Protein AF-A0A7S9E0X9-F1 (afdb_monomer_lite)

Secondary structure (DSSP, 8-state):
---B--PPSS-STT-S---HHHHHT-THHHH---SSPPPHHHHHHHHHHHHHHHHHHHHHHHHHHTS-B--SS-HHHHHHHHHHHHHHT-TT--S-----SS---------

Structure (mmCIF, N/CA/C/O backbone):
data_AF-A0A7S9E0X9-F1
#
_entry.id   AF-A0A7S9E0X9-F1
#
loop_
_atom_site.group_PDB
_atom_site.id
_atom_site.type_symbol
_atom_site.label_atom_id
_atom_site.label_alt_id
_atom_site.label_comp_id
_atom_site.label_asym_id
_atom_site.label_entity_id
_atom_site.label_seq_id
_atom_site.pdbx_PDB_ins_code
_atom_site.Cartn_x
_atom_site.Cartn_y
_atom_site.Cartn_z
_atom_site.occupancy
_atom_site.B_iso_or_equiv
_atom_site.auth_seq_id
_atom_site.auth_comp_id
_atom_site.auth_asym_id
_atom_site.auth_atom_id
_atom_site.pdbx_PDB_model_num
ATOM 1 N N . MET A 1 1 ? 19.804 4.277 -7.018 1.00 76.00 1 MET A N 1
ATOM 2 C CA . MET A 1 1 ? 18.621 3.405 -6.878 1.00 76.00 1 MET A CA 1
ATOM 3 C C . MET A 1 1 ? 17.412 4.226 -7.263 1.00 76.00 1 MET A C 1
ATOM 5 O O . MET A 1 1 ? 17.403 5.393 -6.880 1.00 76.00 1 MET A O 1
ATOM 9 N N . PRO A 1 2 ? 16.461 3.667 -8.017 1.00 91.81 2 PRO A N 1
ATOM 10 C CA . PRO A 1 2 ? 15.229 4.369 -8.329 1.00 91.81 2 PRO A CA 1
ATOM 11 C C . PRO A 1 2 ? 14.395 4.608 -7.059 1.00 91.81 2 PRO A C 1
ATOM 13 O O . PRO A 1 2 ? 14.481 3.861 -6.079 1.00 91.81 2 PRO A O 1
ATOM 16 N N . THR A 1 3 ? 13.644 5.700 -7.054 1.00 96.25 3 THR A N 1
ATOM 17 C CA . THR A 1 3 ? 12.914 6.238 -5.903 1.00 96.25 3 THR A CA 1
ATOM 18 C C . THR A 1 3 ? 11.472 5.749 -5.904 1.00 96.25 3 THR A C 1
ATOM 20 O O . THR A 1 3 ? 10.822 5.711 -6.941 1.00 96.25 3 THR A O 1
ATOM 23 N N . ASN A 1 4 ? 10.948 5.411 -4.728 1.00 97.56 4 ASN A N 1
ATOM 24 C CA . ASN A 1 4 ? 9.534 5.108 -4.518 1.00 97.56 4 ASN A CA 1
ATOM 25 C C . ASN A 1 4 ? 8.949 6.101 -3.511 1.00 97.56 4 ASN A C 1
ATOM 27 O O . ASN A 1 4 ? 9.330 6.069 -2.337 1.00 97.56 4 ASN A O 1
ATOM 31 N N . ASP A 1 5 ? 8.016 6.945 -3.942 1.00 98.12 5 ASP A N 1
ATOM 32 C CA . ASP A 1 5 ? 7.383 7.952 -3.083 1.00 98.12 5 ASP A CA 1
ATOM 33 C C . ASP A 1 5 ? 6.159 7.428 -2.322 1.00 98.12 5 ASP A C 1
ATOM 35 O O . ASP A 1 5 ? 5.778 8.007 -1.305 1.00 98.12 5 ASP A O 1
ATOM 39 N N . PHE A 1 6 ? 5.583 6.292 -2.723 1.00 98.00 6 PHE A N 1
ATOM 40 C CA . PHE A 1 6 ? 4.436 5.702 -2.035 1.00 98.00 6 PHE A CA 1
ATOM 41 C C . PHE A 1 6 ? 4.884 5.056 -0.723 1.00 98.00 6 PHE A C 1
ATOM 43 O O . PHE A 1 6 ? 5.555 4.021 -0.707 1.00 98.00 6 PHE A O 1
ATOM 50 N N . LYS A 1 7 ? 4.512 5.664 0.408 1.00 97.50 7 LYS A N 1
ATOM 51 C CA . LYS A 1 7 ? 4.940 5.213 1.739 1.00 97.50 7 LYS A CA 1
ATOM 52 C C . LYS A 1 7 ? 3.848 4.446 2.471 1.00 97.50 7 LYS A C 1
ATOM 54 O O . LYS A 1 7 ? 2.684 4.841 2.494 1.00 97.50 7 LYS A O 1
ATOM 59 N N . ALA A 1 8 ? 4.256 3.375 3.145 1.00 97.75 8 ALA A N 1
ATOM 60 C CA . ALA A 1 8 ? 3.405 2.688 4.101 1.00 97.75 8 ALA A CA 1
ATOM 61 C C . ALA A 1 8 ? 3.111 3.601 5.300 1.00 97.75 8 ALA A C 1
ATOM 63 O O . ALA A 1 8 ? 4.022 4.173 5.901 1.00 97.75 8 ALA A O 1
ATOM 64 N N . PHE A 1 9 ? 1.839 3.711 5.677 1.00 98.00 9 PHE A N 1
ATOM 65 C CA . PHE A 1 9 ? 1.412 4.513 6.815 1.00 98.00 9 PHE A CA 1
ATOM 66 C C . PHE A 1 9 ? 1.334 3.677 8.095 1.00 98.00 9 PHE A C 1
ATOM 68 O O . PHE A 1 9 ? 0.913 2.518 8.092 1.00 98.00 9 PHE A O 1
ATOM 75 N N . ALA A 1 10 ? 1.691 4.311 9.215 1.00 97.12 10 ALA A N 1
ATOM 76 C CA . ALA A 1 10 ? 1.532 3.775 10.559 1.00 97.12 10 ALA A CA 1
ATOM 77 C C . ALA A 1 10 ? 2.182 2.399 10.778 1.00 97.12 10 ALA A C 1
ATOM 79 O O . ALA A 1 10 ? 1.601 1.610 11.494 1.00 97.12 10 ALA A O 1
ATOM 80 N N . THR A 1 11 ? 3.344 2.063 10.215 1.00 97.06 11 THR A N 1
ATOM 81 C CA . THR A 1 11 ? 3.980 0.730 10.372 1.00 97.06 11 THR A CA 1
ATOM 82 C C . THR A 1 11 ? 4.866 0.565 11.613 1.00 97.06 11 THR A C 1
ATOM 84 O O . THR A 1 11 ? 5.298 -0.547 11.900 1.00 97.06 11 THR A O 1
ATOM 87 N N . GLY A 1 12 ? 5.129 1.637 12.364 1.00 96.38 12 GLY A N 1
ATOM 88 C CA . GLY A 1 12 ? 5.990 1.588 13.551 1.00 96.38 12 GLY A CA 1
ATOM 89 C C . GLY A 1 12 ? 5.431 0.734 14.699 1.00 96.38 12 GLY A C 1
ATOM 90 O O . GLY A 1 12 ? 4.216 0.573 14.832 1.00 96.38 12 GLY A O 1
ATOM 91 N N . ASN A 1 13 ? 6.322 0.240 15.567 1.00 91.56 13 ASN A N 1
ATOM 92 C CA . ASN A 1 13 ? 5.989 -0.640 16.699 1.00 91.56 13 ASN A CA 1
ATOM 93 C C . ASN A 1 13 ? 4.900 -0.092 17.638 1.00 91.56 13 ASN A C 1
ATOM 95 O O . ASN A 1 13 ? 4.111 -0.872 18.159 1.00 91.56 13 ASN A O 1
ATOM 99 N N . SER A 1 14 ? 4.829 1.229 17.821 1.00 93.38 14 SER A N 1
ATOM 100 C CA . SER A 1 14 ? 3.856 1.892 18.708 1.00 93.38 14 SER A CA 1
ATOM 101 C C . SER A 1 14 ? 2.764 2.645 17.947 1.00 93.38 14 SER A C 1
ATOM 103 O O . SER A 1 14 ? 2.134 3.556 18.481 1.00 93.38 14 SER A O 1
ATOM 105 N N . ALA A 1 15 ? 2.564 2.327 16.668 1.00 96.88 15 ALA A N 1
ATOM 106 C CA . ALA A 1 15 ? 1.537 2.981 15.878 1.00 96.88 15 ALA A CA 1
ATOM 107 C C . ALA A 1 15 ? 0.137 2.657 16.421 1.00 96.88 15 ALA A C 1
ATOM 109 O O . ALA A 1 15 ? -0.188 1.499 16.679 1.00 96.88 15 ALA A O 1
ATOM 110 N N . ASN A 1 16 ? -0.700 3.691 16.540 1.00 97.88 16 ASN A N 1
ATOM 111 C CA . ASN A 1 16 ? -2.079 3.588 17.006 1.00 97.88 16 ASN A CA 1
ATOM 112 C C . ASN A 1 16 ? -2.947 2.846 15.978 1.00 97.88 16 ASN A C 1
ATOM 114 O O . ASN A 1 16 ? -3.594 3.472 15.140 1.00 97.88 16 ASN A O 1
ATOM 118 N N . VAL A 1 17 ? -2.931 1.518 16.022 1.00 97.50 17 VAL A N 1
ATOM 119 C CA . VAL A 1 17 ? -3.804 0.637 15.247 1.00 97.50 17 VAL A CA 1
ATOM 120 C C . VAL A 1 17 ? -4.353 -0.452 16.149 1.00 97.50 17 VAL A C 1
ATOM 122 O O . VAL A 1 17 ? -3.691 -0.880 17.093 1.00 97.50 17 VAL A O 1
ATOM 125 N N . ILE A 1 18 ? -5.536 -0.955 15.820 1.00 97.06 18 ILE A N 1
ATOM 126 C CA . ILE A 1 18 ? -6.055 -2.150 16.486 1.00 97.06 18 ILE A CA 1
ATOM 127 C C . ILE A 1 18 ? -5.317 -3.420 16.036 1.00 97.06 18 ILE A C 1
ATOM 129 O O . ILE A 1 18 ? -4.673 -3.454 14.975 1.00 97.06 18 ILE A O 1
ATOM 133 N N . SER A 1 19 ? -5.432 -4.482 16.837 1.00 96.62 19 SER A N 1
ATOM 134 C CA . SER A 1 19 ? -4.871 -5.788 16.494 1.00 96.62 19 SER A CA 1
ATOM 135 C C . SER A 1 19 ? -5.516 -6.359 15.223 1.00 96.62 19 SER A C 1
ATOM 137 O O . SER A 1 19 ? -6.566 -5.907 14.760 1.00 96.62 19 SER A O 1
ATOM 139 N N . GLN A 1 20 ? -4.879 -7.365 14.616 1.00 97.19 20 GLN A N 1
ATOM 140 C CA . GLN A 1 20 ? -5.477 -8.033 13.459 1.00 97.19 20 GLN A CA 1
ATOM 141 C C . GLN A 1 20 ? -6.774 -8.767 13.830 1.00 97.19 20 GLN A C 1
ATOM 143 O O . GLN A 1 20 ? -7.724 -8.716 13.055 1.00 97.19 20 GLN A O 1
ATOM 148 N N . ALA A 1 21 ? -6.821 -9.408 15.000 1.00 98.00 21 ALA A N 1
ATOM 149 C CA . ALA A 1 21 ? -8.002 -10.126 15.467 1.00 98.00 21 ALA A CA 1
ATOM 150 C C . ALA A 1 21 ? -9.191 -9.174 15.670 1.00 98.00 21 ALA A C 1
ATOM 152 O O . ALA A 1 21 ? -10.269 -9.426 15.138 1.00 98.00 21 ALA A O 1
ATOM 153 N N . ASP A 1 22 ? -8.965 -8.032 16.327 1.00 96.88 22 ASP A N 1
ATOM 154 C CA . ASP A 1 22 ? -10.015 -7.030 16.556 1.00 96.88 22 ASP A CA 1
ATOM 155 C C . ASP A 1 22 ? -10.521 -6.416 15.245 1.00 96.88 22 ASP A C 1
ATOM 157 O O . ASP A 1 22 ? -11.703 -6.107 15.114 1.00 96.88 22 ASP A O 1
ATOM 161 N N . TYR A 1 23 ? -9.638 -6.246 14.252 1.00 96.75 23 TYR A N 1
ATOM 162 C CA . TYR A 1 23 ? -10.028 -5.736 12.936 1.00 96.75 23 TYR A CA 1
ATOM 163 C C . TYR A 1 23 ? -10.915 -6.721 12.175 1.00 96.75 23 TYR A C 1
ATOM 165 O O . TYR A 1 23 ? -11.902 -6.304 11.577 1.00 96.75 23 TYR A O 1
ATOM 173 N N . LEU A 1 24 ? -10.601 -8.019 12.224 1.00 97.12 24 LEU A N 1
ATOM 174 C CA . LEU A 1 24 ? -11.410 -9.062 11.584 1.00 97.12 24 LEU A CA 1
ATOM 175 C C . LEU A 1 24 ? -12.764 -9.268 12.276 1.00 97.12 24 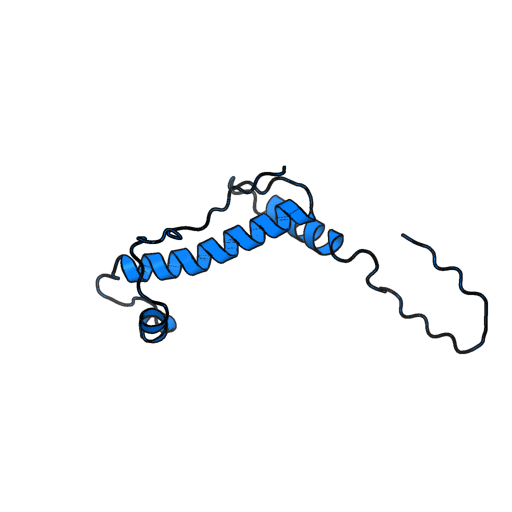LEU A C 1
ATOM 177 O O . LEU A 1 24 ? -13.734 -9.619 11.613 1.00 97.12 24 LEU A O 1
ATOM 181 N N . ALA A 1 25 ? -12.839 -9.026 13.586 1.00 96.50 25 ALA A N 1
ATOM 182 C CA . ALA A 1 25 ? -14.085 -9.084 14.348 1.00 96.50 25 ALA A CA 1
ATOM 183 C C . ALA A 1 25 ? -14.984 -7.847 14.149 1.00 96.50 25 ALA A C 1
ATOM 185 O O . ALA A 1 25 ? -16.129 -7.825 14.605 1.00 96.50 25 ALA A O 1
ATOM 186 N N . LEU A 1 26 ? -14.485 -6.794 13.495 1.00 94.31 26 LEU A N 1
ATOM 187 C CA . LEU A 1 26 ? -15.206 -5.540 13.345 1.00 94.31 26 LEU A CA 1
ATOM 188 C C . LEU A 1 26 ? -16.334 -5.672 12.311 1.00 94.31 26 LEU A C 1
ATOM 190 O O . LEU A 1 26 ? -16.073 -5.843 11.123 1.00 94.31 26 LEU A O 1
ATOM 194 N N . ALA A 1 27 ? -17.588 -5.472 12.726 1.00 92.62 27 ALA A N 1
ATOM 195 C CA . ALA A 1 27 ? -18.736 -5.465 11.807 1.00 92.62 27 ALA A CA 1
ATOM 196 C C . ALA A 1 27 ? -18.579 -4.443 10.656 1.00 92.62 27 ALA A C 1
ATOM 198 O O . ALA A 1 27 ? -18.964 -4.707 9.516 1.00 92.62 27 ALA A O 1
ATOM 199 N N . ALA A 1 28 ? -17.926 -3.306 10.936 1.00 93.69 28 ALA A N 1
ATOM 200 C CA . ALA A 1 28 ? -17.629 -2.264 9.953 1.00 93.69 28 ALA A CA 1
ATOM 201 C C . ALA A 1 28 ? -16.649 -2.701 8.846 1.00 93.69 28 ALA A C 1
ATOM 203 O O . ALA A 1 28 ? -16.508 -1.980 7.864 1.00 93.69 28 ALA A O 1
ATOM 204 N N . LEU A 1 29 ? -15.990 -3.861 8.958 1.00 93.75 29 LEU A N 1
ATOM 205 C CA . LEU A 1 29 ? -15.197 -4.424 7.861 1.00 93.75 29 LEU A CA 1
ATOM 206 C C . LEU A 1 29 ? -16.079 -4.765 6.650 1.00 93.75 29 LEU A C 1
ATOM 208 O O . LEU A 1 29 ? -15.626 -4.650 5.516 1.00 93.75 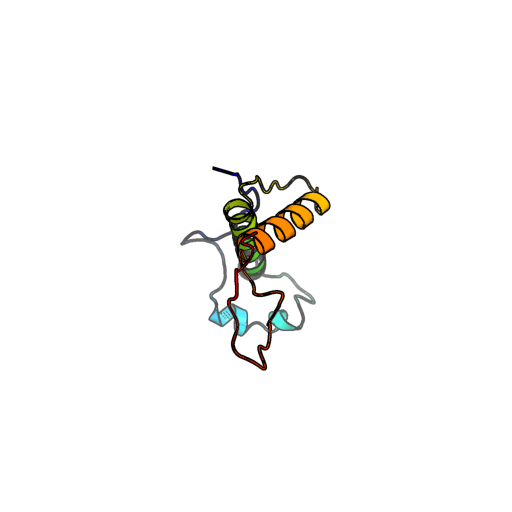29 LEU A O 1
ATOM 212 N N . VAL A 1 30 ? -17.343 -5.132 6.893 1.00 93.06 30 VAL A N 1
ATOM 213 C CA . VAL A 1 30 ? -18.325 -5.443 5.844 1.00 93.06 30 VAL A CA 1
ATOM 214 C C . VAL A 1 30 ? -19.150 -4.213 5.473 1.00 93.06 30 VAL A C 1
ATOM 216 O O . VAL A 1 30 ? -19.298 -3.901 4.296 1.00 93.06 30 VAL A O 1
ATOM 219 N N . SER A 1 31 ? -19.700 -3.506 6.465 1.00 92.25 31 SER A N 1
ATOM 220 C CA . SER A 1 31 ? -20.652 -2.407 6.229 1.00 92.25 31 SER A CA 1
ATOM 221 C C . SER A 1 31 ? -20.007 -1.032 6.043 1.00 92.25 31 SER A C 1
ATOM 223 O O . SER A 1 31 ? -20.700 -0.066 5.723 1.00 92.25 31 SER A O 1
ATOM 225 N N . GLY A 1 32 ? -18.711 -0.902 6.333 1.00 92.81 32 GLY A N 1
ATOM 226 C CA . GLY A 1 32 ? -18.097 0.393 6.614 1.00 92.81 32 GLY A CA 1
ATOM 227 C C . GLY A 1 32 ? -18.625 1.026 7.910 1.00 92.81 32 GLY A C 1
ATOM 228 O O . GLY A 1 32 ? -19.506 0.492 8.593 1.00 92.81 32 GLY A O 1
ATOM 229 N N . PHE A 1 33 ? -18.075 2.191 8.265 1.00 90.38 33 PHE A N 1
ATOM 230 C CA . PHE A 1 33 ? -18.578 3.002 9.377 1.00 90.38 33 PHE A CA 1
ATOM 231 C C . PHE A 1 33 ? -19.819 3.779 8.928 1.00 90.38 33 PHE A C 1
ATOM 233 O O . PHE A 1 33 ? -19.701 4.797 8.254 1.00 90.38 33 PHE A O 1
ATOM 240 N N . SER A 1 34 ? -21.010 3.294 9.285 1.00 85.56 34 SER A N 1
ATOM 241 C CA . SER A 1 34 ? -22.275 3.871 8.801 1.00 85.56 34 SER A CA 1
ATOM 242 C C . SER A 1 34 ? -22.751 5.086 9.606 1.00 85.56 34 SER A C 1
ATOM 244 O O . SER A 1 34 ? -23.337 6.008 9.049 1.00 85.56 34 SER A O 1
ATOM 246 N N . SER A 1 35 ? -22.517 5.106 10.921 1.00 81.62 35 SER A N 1
ATOM 247 C CA . SER A 1 35 ? -22.895 6.221 11.799 1.00 81.62 35 SER A CA 1
ATOM 248 C C . SER A 1 35 ? -22.025 6.254 13.055 1.00 81.62 35 SER A C 1
ATOM 250 O O . SER A 1 35 ? -21.536 5.212 13.493 1.00 81.62 35 SER A O 1
ATOM 252 N N . GLY A 1 36 ? -21.866 7.430 13.665 1.00 83.38 36 GLY A N 1
ATOM 253 C CA . GLY A 1 36 ? -21.000 7.624 14.832 1.00 83.38 36 GLY A CA 1
ATOM 254 C C 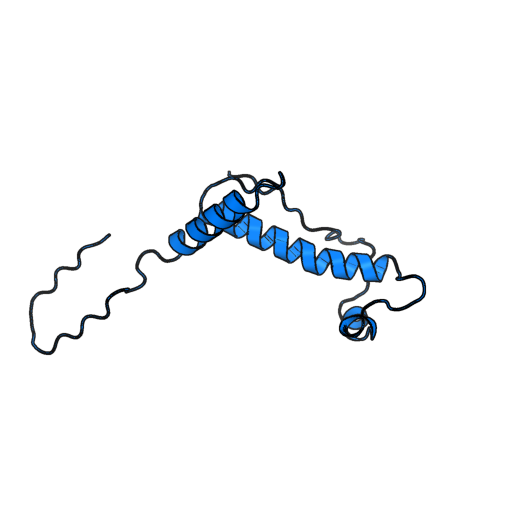. GLY A 1 36 ? -19.551 7.959 14.459 1.00 83.38 36 GLY A C 1
ATOM 255 O O . GLY A 1 36 ? -19.235 8.235 13.305 1.00 83.38 36 GLY A O 1
ATOM 256 N N . LYS A 1 37 ? -18.664 7.992 15.460 1.00 79.69 37 LYS A N 1
ATOM 257 C CA . LYS A 1 37 ? -17.235 8.278 15.264 1.00 79.69 37 LYS A CA 1
ATOM 258 C C . LYS A 1 37 ? -16.467 6.967 15.102 1.00 79.69 37 LYS A C 1
ATOM 260 O O . LYS A 1 37 ? -16.472 6.149 16.017 1.00 79.69 37 LYS A O 1
ATOM 265 N N . ALA A 1 38 ? -15.784 6.789 13.972 1.00 87.81 38 ALA A N 1
ATOM 266 C CA . ALA A 1 38 ? -14.798 5.723 13.827 1.00 87.81 38 ALA A CA 1
ATOM 267 C C . ALA A 1 38 ? -13.601 6.007 14.747 1.00 87.81 38 ALA A C 1
ATOM 269 O O . ALA A 1 38 ? -13.118 7.141 14.805 1.00 87.81 38 ALA A O 1
ATOM 270 N N . SER A 1 39 ? -13.113 4.996 15.467 1.00 93.50 39 SER A N 1
ATOM 271 C CA . SER A 1 39 ? -11.906 5.170 16.277 1.00 93.50 39 SER A CA 1
ATOM 272 C C . SER A 1 39 ? -10.698 5.390 15.367 1.00 93.50 39 SER A C 1
ATOM 274 O O . SER A 1 39 ? -10.542 4.710 14.348 1.00 93.50 39 SER A O 1
ATOM 276 N N . SER A 1 40 ? -9.802 6.301 15.757 1.00 95.75 40 SER A N 1
ATOM 277 C CA . SER A 1 40 ? -8.557 6.560 15.026 1.00 95.75 40 SER A CA 1
ATOM 278 C C . SER A 1 40 ? -7.730 5.285 14.841 1.00 95.75 40 SER A C 1
ATOM 280 O O . SER A 1 40 ? -7.172 5.075 13.770 1.00 95.75 40 SER A O 1
ATOM 282 N N . ALA A 1 41 ? -7.739 4.375 15.820 1.00 96.88 41 ALA A N 1
ATOM 283 C CA . ALA A 1 41 ? -7.058 3.084 15.726 1.00 96.88 41 ALA A CA 1
ATOM 284 C C . ALA A 1 41 ? -7.637 2.174 14.623 1.00 96.88 41 ALA A C 1
ATOM 286 O O . ALA A 1 41 ? -6.899 1.434 13.969 1.00 96.88 41 ALA A O 1
ATOM 287 N N . GLN A 1 42 ? -8.954 2.227 14.398 1.00 95.69 42 GLN A N 1
ATOM 288 C CA . GLN A 1 42 ? -9.622 1.438 13.362 1.00 95.69 42 GLN A CA 1
ATOM 289 C C . GLN A 1 42 ? -9.341 2.011 11.966 1.00 95.69 42 GLN A C 1
ATOM 291 O O . GLN A 1 42 ? -8.996 1.265 11.049 1.00 95.69 42 GLN A O 1
ATOM 296 N N . ILE A 1 43 ? -9.421 3.337 11.813 1.00 96.12 43 ILE A N 1
ATOM 297 C CA . ILE A 1 43 ? -9.103 4.018 10.549 1.00 96.12 43 ILE A CA 1
ATOM 298 C C . ILE A 1 43 ? -7.627 3.848 10.196 1.00 96.12 43 ILE A C 1
ATOM 300 O O . ILE A 1 43 ? -7.310 3.468 9.072 1.00 96.12 43 ILE A O 1
ATOM 304 N N . ASN A 1 44 ? -6.718 4.021 11.156 1.00 97.38 44 ASN A N 1
ATOM 305 C CA . ASN A 1 44 ? -5.290 3.805 10.932 1.00 97.38 44 ASN A CA 1
ATOM 306 C C . ASN A 1 44 ? -4.989 2.368 10.491 1.00 97.38 44 ASN A C 1
ATOM 308 O O . ASN A 1 44 ? -4.093 2.159 9.678 1.00 97.38 44 ASN A O 1
ATOM 312 N N . LYS A 1 45 ? -5.738 1.372 10.985 1.00 97.31 45 LYS A N 1
ATOM 313 C CA . LYS A 1 45 ? -5.599 -0.019 10.540 1.00 97.31 45 LYS A CA 1
ATOM 314 C C . LYS A 1 45 ? -6.016 -0.191 9.076 1.00 97.31 45 LYS A C 1
ATOM 316 O O . LYS A 1 45 ? -5.273 -0.821 8.326 1.00 97.31 45 LYS A O 1
ATOM 321 N N . ALA A 1 46 ? -7.140 0.396 8.660 1.00 96.56 46 ALA A N 1
ATOM 322 C CA . ALA A 1 46 ? -7.582 0.375 7.263 1.00 96.56 46 ALA A CA 1
ATOM 323 C C . ALA A 1 46 ? -6.589 1.104 6.336 1.00 96.56 46 ALA A C 1
ATOM 325 O O . ALA A 1 46 ? -6.171 0.556 5.315 1.00 96.56 46 ALA A O 1
ATOM 326 N N . LEU A 1 47 ? -6.127 2.295 6.739 1.00 97.44 47 LEU A N 1
ATOM 327 C CA . LEU A 1 47 ? -5.109 3.059 6.012 1.00 97.44 47 LEU A CA 1
ATOM 328 C C . LEU A 1 47 ? -3.786 2.295 5.912 1.00 97.44 47 LEU A C 1
ATOM 330 O O . LEU A 1 47 ? -3.196 2.247 4.835 1.00 97.44 47 LEU A O 1
ATOM 334 N N . ARG A 1 48 ? -3.328 1.651 6.994 1.00 98.25 48 ARG A N 1
ATOM 335 C CA . ARG A 1 48 ? -2.124 0.807 6.975 1.00 98.25 48 ARG A CA 1
ATOM 336 C C . ARG A 1 48 ? -2.264 -0.323 5.952 1.00 98.25 48 ARG A C 1
ATOM 338 O O . ARG A 1 48 ? -1.364 -0.486 5.141 1.00 98.25 48 ARG A O 1
ATOM 345 N N . GLN A 1 49 ? -3.366 -1.081 5.965 1.00 97.81 49 GLN A N 1
ATOM 346 C CA . GLN A 1 49 ? -3.576 -2.188 5.014 1.00 97.81 49 GLN A CA 1
ATOM 347 C C . GLN A 1 49 ? -3.491 -1.701 3.558 1.00 97.81 49 GLN A C 1
ATOM 349 O O . GLN A 1 49 ? -2.792 -2.300 2.745 1.00 97.81 49 GLN A O 1
ATOM 354 N N . SER A 1 50 ? -4.125 -0.566 3.247 1.00 98.00 50 SER A N 1
ATOM 355 C CA . SER A 1 50 ? -4.092 0.015 1.900 1.00 98.00 50 SER A CA 1
ATOM 356 C C . SER A 1 50 ? -2.705 0.535 1.508 1.00 98.00 50 SER A C 1
ATOM 358 O O . SER A 1 50 ? -2.203 0.239 0.426 1.00 98.00 50 SER A O 1
ATOM 360 N N . THR A 1 51 ? -2.074 1.326 2.376 1.00 98.38 51 THR A N 1
ATOM 361 C CA . THR A 1 51 ? -0.808 2.013 2.065 1.00 98.38 51 THR A CA 1
ATOM 362 C C . THR A 1 51 ? 0.388 1.068 2.052 1.00 98.38 51 THR A C 1
ATOM 364 O O . THR A 1 51 ? 1.300 1.265 1.254 1.00 98.38 51 THR A O 1
ATOM 367 N N . VAL A 1 52 ? 0.385 0.010 2.872 1.00 98.38 52 VAL A N 1
ATOM 368 C CA . VAL A 1 52 ? 1.411 -1.041 2.817 1.00 98.38 52 VAL A CA 1
ATOM 369 C C . VAL A 1 52 ? 1.390 -1.709 1.445 1.00 98.38 52 VAL A C 1
ATOM 371 O O . VAL A 1 52 ? 2.428 -1.745 0.788 1.00 98.38 52 VAL A O 1
ATOM 374 N N . MET A 1 53 ? 0.219 -2.146 0.970 1.00 98.44 53 MET A N 1
ATOM 375 C CA . MET A 1 53 ? 0.093 -2.769 -0.353 1.00 98.44 53 MET A CA 1
ATOM 376 C C . MET A 1 53 ? 0.505 -1.816 -1.479 1.00 98.44 53 MET A C 1
ATOM 378 O O . MET A 1 53 ? 1.240 -2.223 -2.376 1.00 98.44 53 MET A O 1
ATOM 382 N N . ALA A 1 54 ? 0.106 -0.542 -1.403 1.00 97.75 54 ALA A N 1
ATOM 383 C CA . ALA A 1 54 ? 0.520 0.473 -2.370 1.00 97.75 54 ALA A CA 1
ATOM 384 C C . ALA A 1 54 ? 2.047 0.671 -2.390 1.00 97.75 54 ALA A C 1
ATOM 386 O O . ALA A 1 54 ? 2.650 0.643 -3.460 1.00 97.75 54 ALA A O 1
ATOM 387 N N . SER A 1 55 ? 2.687 0.799 -1.221 1.00 98.12 55 SER A N 1
ATOM 388 C CA . SER A 1 55 ? 4.144 0.969 -1.131 1.00 98.12 55 SER A CA 1
ATOM 389 C C . SER A 1 55 ? 4.912 -0.241 -1.657 1.00 98.12 55 SER A C 1
ATOM 391 O O . SER A 1 55 ? 5.932 -0.070 -2.318 1.00 98.12 55 SER A O 1
ATOM 393 N N . VAL A 1 56 ? 4.407 -1.456 -1.405 1.00 97.94 56 VAL A N 1
ATOM 394 C CA . VAL A 1 56 ? 5.018 -2.708 -1.869 1.00 97.94 56 VAL A CA 1
ATOM 395 C C . VAL A 1 56 ? 4.906 -2.813 -3.384 1.00 97.94 56 VAL A C 1
ATOM 397 O O . VAL A 1 56 ? 5.892 -3.126 -4.043 1.00 97.94 56 VAL A O 1
ATOM 400 N N . LEU A 1 57 ? 3.735 -2.505 -3.950 1.00 96.75 57 LEU A N 1
ATOM 401 C CA . LEU A 1 57 ? 3.545 -2.505 -5.398 1.00 96.75 57 LEU A CA 1
ATOM 402 C C . LEU A 1 57 ? 4.425 -1.451 -6.080 1.00 96.75 57 LEU A C 1
ATOM 404 O O . LEU A 1 57 ? 5.072 -1.749 -7.078 1.00 96.75 57 LEU A O 1
ATOM 408 N N . ALA A 1 58 ? 4.497 -0.239 -5.534 1.00 97.50 58 ALA A N 1
ATOM 409 C CA . ALA A 1 58 ? 5.357 0.809 -6.073 1.00 97.50 58 ALA A CA 1
ATOM 410 C C . ALA A 1 58 ? 6.847 0.442 -5.976 1.00 97.50 58 ALA A C 1
ATOM 412 O O . ALA A 1 58 ? 7.596 0.674 -6.924 1.00 97.50 58 ALA A O 1
ATOM 413 N N . GLN A 1 59 ? 7.271 -0.202 -4.881 1.00 97.44 59 GLN A N 1
ATOM 414 C CA . GLN A 1 59 ? 8.640 -0.699 -4.746 1.00 97.44 59 GLN A CA 1
ATOM 415 C C . GLN A 1 59 ? 8.937 -1.788 -5.778 1.00 97.44 59 GLN A C 1
ATOM 417 O O . GLN A 1 59 ? 9.962 -1.735 -6.446 1.00 97.44 59 GLN A O 1
ATOM 422 N N . PHE A 1 60 ? 8.007 -2.724 -5.970 1.00 95.88 60 PHE A N 1
ATOM 423 C CA . PHE A 1 60 ? 8.117 -3.757 -6.994 1.00 95.88 60 PHE A CA 1
ATOM 424 C C . PHE A 1 60 ? 8.289 -3.163 -8.398 1.00 95.88 60 PHE A C 1
ATOM 426 O O . PHE A 1 60 ? 9.151 -3.616 -9.149 1.00 95.88 60 PHE A O 1
ATOM 433 N N . ILE A 1 61 ? 7.498 -2.146 -8.754 1.00 96.44 61 ILE A N 1
ATOM 434 C CA . ILE A 1 61 ? 7.620 -1.447 -10.041 1.00 96.44 61 ILE A CA 1
ATOM 435 C C . ILE A 1 61 ? 9.003 -0.801 -10.160 1.00 96.44 61 ILE A C 1
ATOM 437 O O . ILE A 1 61 ? 9.676 -0.996 -11.170 1.00 96.44 61 ILE A O 1
ATOM 441 N N . SER A 1 62 ? 9.418 -0.064 -9.125 1.00 96.75 62 SER A N 1
ATOM 442 C CA . SER A 1 62 ? 10.708 0.629 -9.068 1.00 96.75 62 SER A CA 1
ATOM 443 C C . SER A 1 62 ? 11.876 -0.329 -9.305 1.00 96.75 62 SER A C 1
ATOM 445 O O . SER A 1 62 ? 12.701 -0.107 -10.195 1.00 96.75 62 SER A O 1
ATOM 447 N N . ASP A 1 63 ? 11.884 -1.454 -8.588 1.00 95.62 63 ASP A N 1
ATOM 448 C CA . ASP A 1 63 ? 12.946 -2.455 -8.668 1.00 95.62 63 ASP A CA 1
ATOM 449 C C . ASP A 1 63 ? 12.933 -3.208 -10.007 1.00 95.62 63 ASP A C 1
ATOM 451 O O . ASP A 1 63 ? 13.987 -3.448 -10.593 1.00 95.62 63 ASP A O 1
ATOM 455 N N . SER A 1 64 ? 11.747 -3.561 -10.518 1.00 93.31 64 SER A N 1
ATOM 456 C CA . SER A 1 64 ? 11.612 -4.395 -11.723 1.00 93.31 64 SER A CA 1
ATOM 457 C C . SER A 1 64 ? 11.831 -3.619 -13.020 1.00 93.31 64 SER A C 1
ATOM 459 O O . SER A 1 64 ? 12.370 -4.164 -13.979 1.00 93.31 64 SER A O 1
ATOM 461 N N . ALA A 1 65 ? 11.392 -2.360 -13.077 1.00 93.12 65 ALA A N 1
ATOM 462 C CA . ALA A 1 65 ? 11.549 -1.505 -14.253 1.00 93.12 65 ALA A CA 1
ATOM 463 C C . ALA A 1 65 ? 12.799 -0.611 -14.182 1.00 93.12 65 ALA A C 1
ATOM 465 O O . ALA A 1 65 ? 13.185 -0.038 -15.198 1.00 93.12 65 ALA A O 1
ATOM 466 N N . GLY A 1 66 ? 13.436 -0.484 -13.013 1.00 94.06 66 GLY A N 1
ATOM 467 C CA . GLY A 1 66 ? 14.614 0.364 -12.830 1.00 94.06 66 GLY A CA 1
ATOM 468 C C . GLY A 1 66 ? 14.313 1.861 -12.957 1.00 94.06 66 GLY A C 1
ATOM 469 O O . GLY A 1 66 ? 15.171 2.614 -13.416 1.00 94.06 66 GLY A O 1
ATOM 470 N N . VAL A 1 67 ? 13.104 2.295 -12.585 1.00 95.62 67 VAL A N 1
ATOM 471 C CA . VAL A 1 67 ? 12.603 3.672 -12.765 1.00 95.62 67 VAL A CA 1
ATOM 472 C C . VAL A 1 67 ? 11.989 4.223 -11.486 1.00 95.62 67 VAL A C 1
ATOM 474 O O . VAL A 1 67 ? 11.495 3.470 -10.653 1.00 95.62 67 VAL A O 1
ATOM 477 N N . ASP A 1 68 ? 11.970 5.547 -11.349 1.00 97.31 68 ASP A N 1
ATOM 478 C CA . ASP A 1 68 ? 11.289 6.195 -10.231 1.00 97.31 68 ASP A CA 1
ATOM 479 C C . ASP A 1 68 ? 9.761 6.010 -10.315 1.00 97.31 68 ASP A C 1
ATOM 481 O O . ASP A 1 68 ? 9.151 6.054 -11.392 1.00 97.31 68 ASP A O 1
ATOM 485 N N . VAL A 1 69 ? 9.128 5.854 -9.154 1.00 97.62 69 VAL A N 1
ATOM 486 C CA . VAL A 1 69 ? 7.677 5.787 -8.966 1.00 97.62 69 VAL A CA 1
ATOM 487 C C . VAL A 1 69 ? 7.271 6.924 -8.027 1.00 97.62 69 VAL A C 1
ATOM 489 O O . VAL A 1 69 ? 7.313 6.785 -6.803 1.00 97.62 69 VAL A O 1
ATOM 492 N N . LEU A 1 70 ? 6.929 8.068 -8.626 1.00 97.62 70 LEU A N 1
ATOM 493 C CA . LEU A 1 70 ? 6.701 9.345 -7.940 1.00 97.62 70 LEU A CA 1
ATOM 494 C C . LEU A 1 70 ? 5.212 9.584 -7.638 1.00 97.62 70 LEU A C 1
ATOM 496 O O . LEU A 1 70 ? 4.357 9.317 -8.485 1.00 97.62 70 LEU A O 1
ATOM 500 N N . ASP A 1 71 ? 4.902 10.158 -6.473 1.00 96.50 71 ASP A N 1
ATOM 501 C CA . ASP A 1 71 ? 3.537 10.550 -6.082 1.00 96.50 71 ASP A CA 1
ATOM 502 C C . ASP A 1 71 ? 3.223 11.983 -6.549 1.00 96.50 71 ASP A C 1
ATOM 504 O O . ASP A 1 71 ? 3.139 12.930 -5.770 1.00 96.50 71 ASP A O 1
ATOM 508 N N . ASN A 1 72 ? 3.124 12.163 -7.869 1.00 97.56 72 ASN A N 1
ATOM 509 C CA . ASN A 1 72 ? 2.876 13.460 -8.516 1.00 97.56 72 ASN A CA 1
ATOM 510 C C . ASN A 1 72 ? 1.534 13.518 -9.273 1.00 97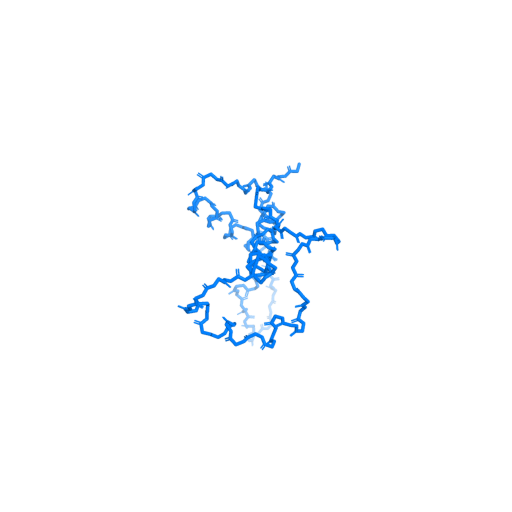.56 72 ASN A C 1
ATOM 512 O O . ASN A 1 72 ? 1.298 14.429 -10.067 1.00 97.56 72 ASN A O 1
ATOM 516 N N . GLY A 1 73 ? 0.670 12.520 -9.065 1.00 95.50 73 GLY A N 1
ATOM 517 C CA . GLY A 1 73 ? -0.629 12.397 -9.731 1.00 95.50 73 GLY A CA 1
ATOM 518 C C . GLY A 1 73 ? -0.594 11.846 -11.164 1.00 95.50 73 GLY A C 1
ATOM 519 O O . GLY A 1 73 ? -1.660 11.639 -11.748 1.00 95.50 73 GLY A O 1
ATOM 520 N N . ASN A 1 74 ? 0.578 11.552 -11.746 1.00 97.38 74 ASN A N 1
ATOM 521 C CA . ASN A 1 74 ? 0.680 10.993 -13.099 1.00 97.38 74 ASN A CA 1
ATOM 522 C C . ASN A 1 74 ? 0.417 9.476 -13.130 1.00 97.38 74 ASN A C 1
ATOM 524 O O . ASN A 1 74 ? 1.315 8.644 -13.275 1.00 97.38 74 ASN A O 1
ATOM 528 N N . THR A 1 75 ? -0.855 9.108 -13.026 1.00 96.62 75 THR A N 1
ATOM 529 C CA . THR A 1 75 ? -1.302 7.706 -13.036 1.00 96.62 75 THR A CA 1
ATOM 530 C C . THR A 1 75 ? -0.975 6.967 -14.339 1.00 96.62 75 THR A C 1
ATOM 532 O O . THR A 1 75 ? -0.707 5.766 -14.303 1.00 96.62 75 THR A O 1
ATOM 535 N N . ALA A 1 76 ? -0.927 7.665 -15.480 1.00 97.81 76 ALA A N 1
ATOM 536 C CA . ALA A 1 76 ? -0.568 7.071 -16.769 1.00 97.81 76 ALA A CA 1
ATOM 537 C C . ALA A 1 76 ? 0.891 6.588 -16.791 1.00 97.81 76 ALA A C 1
ATOM 539 O O . ALA A 1 76 ? 1.173 5.491 -17.273 1.00 97.81 76 ALA A O 1
ATOM 540 N N . GLN A 1 77 ? 1.808 7.371 -16.217 1.00 97.12 77 GLN A N 1
ATOM 541 C CA . GLN A 1 77 ? 3.209 6.975 -16.073 1.00 97.12 77 GLN A CA 1
ATOM 542 C C . GLN A 1 77 ? 3.364 5.789 -15.116 1.00 97.12 77 GLN A C 1
ATOM 544 O O . GLN A 1 77 ? 4.086 4.847 -15.429 1.00 97.12 77 GLN A O 1
ATOM 549 N N . ILE A 1 78 ? 2.649 5.788 -13.987 1.00 97.06 78 ILE A N 1
ATOM 550 C CA . ILE A 1 78 ? 2.669 4.662 -13.040 1.00 97.06 78 ILE A CA 1
ATOM 551 C C . ILE A 1 78 ? 2.190 3.373 -13.725 1.00 97.06 78 ILE A C 1
ATOM 553 O O . ILE A 1 78 ? 2.821 2.327 -13.574 1.00 97.06 78 ILE A O 1
ATOM 557 N N . LEU A 1 79 ? 1.121 3.442 -14.527 1.00 96.88 79 LEU A N 1
ATOM 558 C CA . LEU A 1 79 ? 0.621 2.297 -15.290 1.00 96.88 79 LEU A CA 1
ATOM 559 C C . LEU A 1 79 ? 1.631 1.812 -16.342 1.00 96.88 79 LEU A C 1
ATOM 561 O O . LEU A 1 79 ? 1.846 0.607 -16.479 1.00 96.88 79 LEU A O 1
ATOM 565 N N . ALA A 1 80 ? 2.266 2.730 -17.074 1.00 96.75 80 ALA A N 1
ATOM 566 C CA . ALA A 1 80 ? 3.308 2.379 -18.036 1.00 96.75 80 ALA A CA 1
ATOM 567 C C . ALA A 1 80 ? 4.490 1.673 -17.349 1.00 96.75 80 ALA A C 1
ATOM 569 O O . ALA A 1 80 ? 4.930 0.619 -17.808 1.00 96.75 80 ALA A O 1
ATOM 570 N N . ASN A 1 81 ? 4.942 2.196 -16.206 1.00 95.56 81 ASN A N 1
ATOM 571 C CA . ASN A 1 81 ? 6.015 1.600 -15.413 1.00 95.56 81 ASN A CA 1
ATOM 572 C C . ASN A 1 81 ? 5.629 0.212 -14.882 1.00 95.56 81 ASN A C 1
ATOM 574 O O . ASN A 1 81 ? 6.450 -0.704 -14.925 1.00 95.56 81 ASN A O 1
ATOM 578 N N . LEU A 1 82 ? 4.380 0.027 -14.437 1.00 95.75 82 LEU A N 1
ATOM 579 C CA . LEU A 1 82 ? 3.872 -1.276 -14.006 1.00 95.75 82 LEU A CA 1
ATOM 580 C C . LEU A 1 82 ? 3.937 -2.314 -15.129 1.00 95.75 82 LEU A C 1
ATOM 582 O O . LEU A 1 82 ? 4.434 -3.418 -14.908 1.00 95.75 82 LEU A O 1
ATOM 586 N N . ASN A 1 83 ? 3.484 -1.962 -16.334 1.00 93.81 83 ASN A N 1
ATOM 587 C CA . ASN A 1 83 ? 3.560 -2.858 -17.489 1.00 93.81 83 ASN A CA 1
ATOM 588 C C . ASN A 1 83 ? 5.011 -3.246 -17.793 1.00 93.81 83 ASN A C 1
ATOM 590 O O . ASN A 1 83 ? 5.312 -4.431 -17.944 1.00 93.81 83 ASN A O 1
ATOM 594 N N . THR A 1 84 ? 5.916 -2.266 -17.806 1.00 92.31 84 THR A N 1
ATOM 595 C CA . THR A 1 84 ? 7.349 -2.504 -18.002 1.00 92.31 84 THR A CA 1
ATOM 596 C C . THR A 1 84 ? 7.902 -3.459 -16.945 1.00 92.31 84 THR A C 1
ATOM 598 O O . THR A 1 8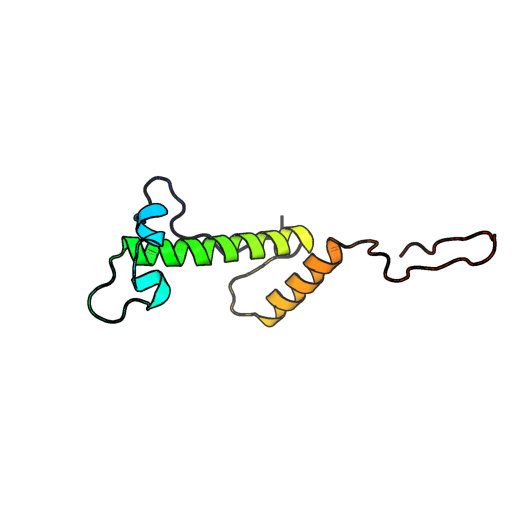4 ? 8.478 -4.485 -17.306 1.00 92.31 84 THR A O 1
ATOM 601 N N . GLY A 1 85 ? 7.662 -3.199 -15.656 1.00 91.56 85 GLY A N 1
ATOM 602 C CA . GLY A 1 85 ? 8.152 -4.040 -14.560 1.00 91.56 85 GLY A CA 1
ATOM 603 C C . GLY A 1 85 ? 7.634 -5.480 -14.632 1.00 91.56 85 GLY A C 1
ATOM 604 O O . GLY A 1 85 ? 8.399 -6.428 -14.471 1.00 91.56 85 GLY A O 1
ATOM 605 N N . MET A 1 86 ? 6.358 -5.665 -14.978 1.00 90.81 86 MET A N 1
ATOM 606 C CA . MET A 1 86 ? 5.767 -6.995 -15.174 1.00 90.81 86 MET A CA 1
ATOM 607 C C . MET A 1 86 ? 6.405 -7.757 -16.345 1.00 90.81 86 MET A C 1
ATOM 609 O O . MET A 1 86 ? 6.657 -8.961 -16.251 1.00 90.81 86 MET A O 1
ATOM 613 N N . THR A 1 87 ? 6.693 -7.073 -17.456 1.00 87.81 87 THR A N 1
ATOM 614 C CA . THR A 1 87 ? 7.373 -7.699 -18.603 1.00 87.81 87 THR A CA 1
ATOM 615 C C . THR A 1 87 ? 8.847 -7.995 -18.324 1.00 87.81 87 THR A C 1
ATOM 617 O O . THR A 1 87 ? 9.345 -9.036 -18.748 1.00 87.81 87 THR A O 1
ATOM 620 N N . ALA A 1 88 ? 9.524 -7.149 -17.544 1.00 84.62 88 ALA A N 1
ATOM 621 C CA . ALA A 1 88 ? 10.928 -7.321 -17.181 1.00 84.62 88 ALA A CA 1
ATOM 622 C C . ALA A 1 88 ? 11.184 -8.580 -16.335 1.00 84.62 88 ALA A C 1
ATOM 624 O O . ALA A 1 88 ? 12.265 -9.156 -16.416 1.00 84.62 88 ALA A O 1
ATOM 625 N N . LEU A 1 89 ? 10.186 -9.043 -15.570 1.00 78.12 89 LEU A N 1
ATOM 626 C CA . LEU A 1 89 ? 10.253 -10.280 -14.779 1.00 78.12 89 LEU A CA 1
ATOM 627 C C . LEU A 1 89 ? 9.763 -11.533 -15.516 1.00 78.12 89 LEU A C 1
ATOM 629 O O . LEU A 1 89 ? 9.800 -12.630 -14.961 1.00 78.12 89 LEU A O 1
ATOM 633 N N . THR A 1 90 ? 9.333 -11.404 -16.773 1.00 74.25 90 THR A N 1
ATOM 634 C CA . THR A 1 90 ? 8.978 -12.546 -17.632 1.00 74.25 90 THR A CA 1
ATOM 635 C C . THR A 1 90 ? 9.901 -12.721 -18.851 1.00 74.25 90 THR A C 1
ATOM 637 O O . THR A 1 90 ? 9.409 -13.071 -19.931 1.00 74.25 90 THR A O 1
ATOM 640 N N . PRO A 1 91 ? 11.238 -12.548 -18.732 1.00 63.50 91 PRO A N 1
ATOM 641 C CA . PRO A 1 91 ? 12.134 -12.799 -19.848 1.00 63.50 91 PRO A CA 1
ATOM 642 C C . PRO A 1 91 ? 12.089 -14.298 -20.158 1.00 63.50 91 PRO A C 1
ATOM 644 O O . PRO A 1 91 ? 12.504 -15.136 -19.362 1.00 63.50 91 PRO A O 1
ATOM 647 N N . GLY A 1 92 ? 11.518 -14.650 -21.309 1.00 60.62 92 GLY A N 1
ATOM 648 C CA . GLY A 1 92 ? 11.422 -16.043 -21.741 1.00 60.62 92 GLY A CA 1
ATOM 649 C C . GLY A 1 92 ? 10.159 -16.795 -21.321 1.00 60.62 92 GLY A C 1
ATOM 650 O O . GLY A 1 92 ? 10.182 -18.027 -21.331 1.00 60.62 92 GLY A O 1
ATOM 651 N N . ARG A 1 93 ? 9.025 -16.124 -21.043 1.00 61.84 93 ARG A N 1
ATOM 652 C CA . ARG A 1 93 ? 7.734 -16.827 -21.173 1.00 61.84 93 ARG A CA 1
ATOM 653 C C . ARG A 1 93 ? 7.703 -17.431 -22.577 1.00 61.84 93 ARG A C 1
ATOM 655 O O . ARG A 1 93 ? 7.828 -16.702 -23.558 1.00 61.84 93 ARG A O 1
ATOM 662 N N . LEU A 1 94 ? 7.571 -18.752 -22.676 1.00 63.53 94 LEU A N 1
ATOM 663 C CA . LEU A 1 94 ? 7.415 -19.444 -23.951 1.00 63.53 94 LEU A CA 1
ATOM 664 C C . LEU A 1 94 ? 6.088 -18.982 -24.569 1.00 63.53 94 LEU A C 1
ATOM 666 O O . LEU A 1 94 ? 5.040 -19.570 -24.330 1.00 63.53 94 LEU A O 1
ATOM 670 N N . ILE A 1 95 ? 6.112 -17.876 -25.319 1.00 65.31 95 ILE A N 1
ATOM 671 C CA . ILE A 1 95 ? 4.943 -17.372 -26.056 1.00 65.31 95 ILE A CA 1
ATOM 672 C C . ILE A 1 95 ? 4.554 -18.378 -27.151 1.00 65.31 95 ILE A C 1
ATOM 674 O O . ILE A 1 95 ? 3.406 -18.412 -27.581 1.00 65.31 95 ILE A O 1
ATOM 678 N N . ASN A 1 96 ? 5.490 -19.244 -27.551 1.00 59.03 96 ASN A N 1
ATOM 679 C CA . ASN A 1 96 ? 5.300 -20.237 -28.592 1.00 59.03 96 ASN A CA 1
ATOM 680 C C . ASN A 1 96 ? 5.643 -21.637 -28.056 1.00 59.03 96 ASN A C 1
ATOM 682 O O . ASN A 1 96 ? 6.816 -22.001 -27.960 1.00 59.03 96 ASN A O 1
ATOM 686 N N . VAL A 1 97 ? 4.627 -22.426 -27.696 1.00 68.75 97 VAL A N 1
ATOM 687 C CA . VAL A 1 97 ? 4.800 -23.875 -27.525 1.00 68.75 97 VAL A CA 1
ATOM 688 C C . VAL A 1 97 ? 4.862 -24.468 -28.928 1.00 68.75 97 VAL A C 1
ATOM 690 O O . VAL A 1 97 ? 3.855 -24.524 -29.629 1.00 68.75 97 VAL A O 1
ATOM 693 N N . GLN A 1 98 ? 6.054 -24.862 -29.370 1.00 69.06 98 GLN A N 1
ATOM 694 C CA . GLN A 1 98 ? 6.223 -25.560 -30.641 1.00 69.06 98 GLN A CA 1
ATOM 695 C C . GLN A 1 98 ? 6.107 -27.066 -30.409 1.00 69.06 98 GLN A C 1
ATOM 697 O O . GLN A 1 98 ? 6.906 -27.656 -29.683 1.00 69.06 98 GLN A O 1
ATOM 702 N N . TYR A 1 99 ? 5.098 -27.683 -31.020 1.00 71.50 99 TYR A N 1
ATOM 703 C CA . TYR A 1 99 ? 4.937 -29.133 -31.041 1.00 71.50 99 TYR A CA 1
ATOM 704 C C . TYR A 1 99 ? 5.667 -29.687 -32.265 1.00 71.50 99 TYR A C 1
ATOM 706 O O . TYR A 1 99 ? 5.275 -29.420 -33.400 1.00 71.50 99 TYR A O 1
ATOM 714 N N . PHE A 1 100 ? 6.732 -30.454 -32.041 1.00 78.19 100 PHE A N 1
ATOM 715 C CA . PHE A 1 100 ? 7.432 -31.167 -33.107 1.00 78.19 100 PHE A CA 1
ATOM 716 C C . PHE A 1 100 ? 6.816 -32.559 -33.259 1.00 78.19 100 PHE A C 1
ATOM 718 O O . PHE A 1 100 ? 6.854 -33.364 -32.332 1.00 78.19 100 PHE A O 1
ATOM 725 N N . THR A 1 101 ? 6.241 -32.848 -34.424 1.00 79.19 101 THR A N 1
ATOM 726 C CA . THR A 1 101 ? 5.672 -34.167 -34.763 1.00 79.19 101 THR A CA 1
ATOM 727 C C . THR A 1 101 ? 6.655 -35.063 -35.527 1.00 79.19 101 THR A C 1
ATOM 729 O O . THR A 1 101 ? 6.341 -36.214 -35.816 1.00 79.19 101 THR A O 1
ATOM 732 N N . ALA A 1 102 ? 7.860 -34.559 -35.815 1.00 80.62 102 ALA A N 1
ATOM 733 C CA . ALA A 1 102 ? 8.989 -35.288 -36.389 1.00 80.62 102 ALA A CA 1
ATOM 734 C C . ALA A 1 102 ? 10.316 -34.731 -35.835 1.00 80.62 102 ALA A C 1
ATOM 736 O O . ALA A 1 102 ? 10.384 -33.567 -35.434 1.00 80.62 102 ALA A O 1
ATOM 737 N N . GLY A 1 103 ? 11.372 -35.552 -35.802 1.00 82.69 103 GLY A N 1
ATOM 738 C CA . GLY A 1 103 ? 12.696 -35.132 -35.331 1.00 82.69 103 GLY A CA 1
ATOM 739 C C . GLY A 1 103 ? 13.382 -34.160 -36.299 1.00 82.69 103 GLY A C 1
ATOM 740 O O . GLY A 1 103 ? 13.440 -34.421 -37.498 1.00 82.69 103 GLY A O 1
ATOM 741 N N . GLY A 1 104 ? 13.927 -33.057 -35.780 1.00 79.69 104 GLY A N 1
ATOM 742 C CA . GLY A 1 104 ? 14.680 -32.058 -36.545 1.00 79.69 104 GLY A CA 1
ATOM 743 C C . GLY A 1 104 ? 15.522 -31.160 -35.634 1.00 79.69 104 GLY A C 1
ATOM 744 O O . GLY A 1 104 ? 15.298 -31.111 -34.424 1.00 79.69 104 GLY A O 1
ATOM 745 N N . GLN A 1 105 ? 16.517 -30.463 -36.194 1.00 79.00 105 GLN A N 1
ATOM 746 C CA . GLN A 1 105 ? 17.314 -29.498 -35.431 1.00 79.00 105 GLN A CA 1
ATOM 747 C C . GLN A 1 105 ? 16.486 -28.237 -35.155 1.00 79.00 105 GLN A C 1
ATOM 749 O O . GLN A 1 105 ? 16.056 -27.556 -36.083 1.00 79.00 105 GLN A O 1
ATOM 754 N N . TYR A 1 106 ? 16.282 -27.916 -33.876 1.00 76.88 106 TYR A N 1
ATOM 755 C CA . TYR A 1 106 ? 15.679 -26.656 -33.452 1.00 76.88 106 TYR A CA 1
ATOM 756 C C . TYR A 1 106 ? 16.768 -25.673 -33.021 1.00 76.88 106 TYR A C 1
ATOM 758 O O . TYR A 1 106 ? 17.530 -25.942 -32.092 1.00 76.88 106 TYR A O 1
ATOM 766 N N . THR A 1 107 ? 16.820 -24.514 -33.675 1.00 75.81 107 THR A N 1
ATOM 767 C CA . THR A 1 107 ? 17.651 -23.388 -33.242 1.00 75.81 107 THR A CA 1
ATOM 768 C C . THR A 1 107 ? 16.740 -22.315 -32.647 1.00 75.81 107 THR A C 1
ATOM 770 O O . THR A 1 107 ? 16.104 -21.576 -33.402 1.00 75.81 107 THR A O 1
ATOM 773 N N . PRO A 1 108 ? 16.632 -22.209 -31.310 1.00 69.69 108 PRO A N 1
ATOM 774 C CA . PRO A 1 108 ? 15.837 -21.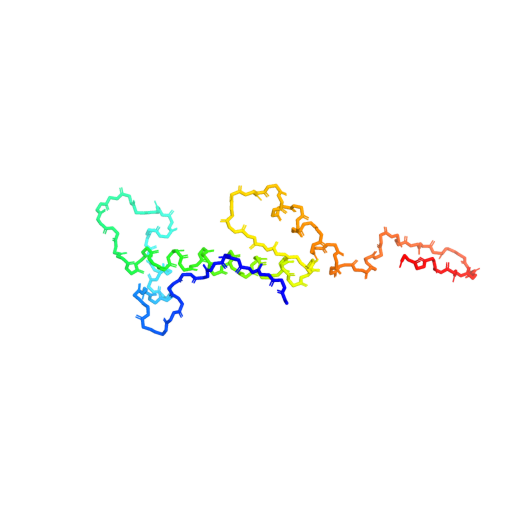157 -30.697 1.00 69.69 108 PRO A CA 1
ATOM 775 C C . PRO A 1 108 ? 16.438 -19.796 -31.033 1.00 69.69 108 PRO A C 1
ATOM 777 O O . PRO A 1 108 ? 17.617 -19.543 -30.775 1.00 69.69 108 PRO A O 1
ATOM 780 N N . ARG A 1 109 ? 15.613 -18.888 -31.557 1.00 67.06 109 ARG A N 1
ATOM 781 C CA . ARG A 1 109 ? 15.973 -17.472 -31.621 1.00 67.06 109 ARG A CA 1
ATOM 782 C C . ARG A 1 109 ? 15.793 -16.905 -30.216 1.00 67.06 109 ARG A C 1
ATOM 784 O O . ARG A 1 109 ? 14.668 -16.809 -29.732 1.00 67.06 109 ARG A O 1
ATOM 791 N N . ARG A 1 110 ? 16.899 -16.604 -29.535 1.00 56.88 110 ARG A N 1
ATOM 792 C CA . ARG A 1 110 ? 16.851 -15.843 -28.281 1.00 56.88 110 ARG A CA 1
ATOM 793 C C . ARG A 1 110 ? 16.414 -14.418 -28.632 1.00 56.88 110 ARG A C 1
ATOM 795 O O . ARG A 1 110 ? 16.968 -13.847 -29.571 1.00 56.88 110 ARG A O 1
ATOM 802 N N . ALA A 1 111 ? 15.382 -13.926 -27.951 1.00 54.78 111 ALA A N 1
ATOM 803 C CA . ALA A 1 111 ? 15.091 -12.497 -27.898 1.00 54.78 111 ALA A CA 1
ATOM 804 C C . ALA A 1 111 ? 16.109 -11.819 -26.976 1.00 54.78 111 ALA A C 1
ATOM 806 O O . ALA A 1 111 ? 16.546 -12.497 -26.014 1.00 54.78 111 ALA A O 1
#

Organism: NCBI:txid72407

pLDDT: mean 89.8, std 11.34, range [54.78, 98.44]

Radius of gyration: 22.13 Å; chains: 1; bounding box: 42×49×55 Å

Sequence (111 aa):
MPTNDFKAFATGNSANVISQADYLALAALVSGFSSGKASSAQINKALRQSTVMASVLAQFISDSAGVDVLDNGNTAQILANLNTGMTALTPGRLINVQYFTAGGQYTPRRA

Foldseek 3Di:
DAAEPQDQAQPDPPGLADDPVVLVVDPCVPVPDPDDDDDPNNVSNVSNVVSVVVRVLSVLLCVQQVHHDDPPPPVVVVVVSSVNSVVSVCQDPCPDDDDDPDDDDDDDDRD